Protein AF-B0CXW9-F1 (afdb_monomer_lite)

Organism: Laccaria bicolor (strain S238N-H82 / ATCC MYA-4686) (NCBI:txid486041)

InterPro domains:
  IPR034543 Long chronological lifespan protein 2 [PTHR38425] (32-143)
  IPR060592 Long chronological lifespan protein 2, C-terminal domain [PF28115] (87-144)

Sequence (147 aa):
MYQFTIYHVVEHVDQLLQLLCLISSMHMFRVSLSLVLLLFFGTVSAQFNFFENMFGHGQQQQQQQQQQRSGASQWAAFSDSVSCSHYLCPTTLDCVRRPVDCPCPDIQDVKCIIPDMEGDVEDATVVCTRGQNDCVEVEKLMRNRKL

Radius of gyration: 35.73 Å; chains: 1; bounding box: 49×73×96 Å

Structure (mmCIF, N/CA/C/O backbone):
data_AF-B0CXW9-F1
#
_entry.id   AF-B0CXW9-F1
#
loop_
_atom_site.group_PDB
_atom_site.id
_atom_site.type_symbol
_atom_site.label_atom_id
_atom_site.label_alt_id
_atom_site.label_comp_id
_atom_site.label_asym_id
_atom_site.label_entity_id
_atom_site.label_seq_id
_atom_site.pdbx_PDB_ins_code
_atom_site.Cartn_x
_atom_site.Cartn_y
_atom_site.Cartn_z
_atom_site.occupancy
_atom_site.B_iso_or_equiv
_atom_site.auth_seq_id
_atom_site.auth_comp_id
_atom_site.auth_asym_id
_atom_site.auth_atom_id
_atom_site.pdbx_PDB_model_num
ATOM 1 N N . MET A 1 1 ? 13.839 50.411 64.610 1.00 63.47 1 MET A N 1
ATOM 2 C CA . MET A 1 1 ? 14.559 49.495 63.696 1.00 63.47 1 MET A CA 1
ATOM 3 C C . MET A 1 1 ? 14.013 48.067 63.783 1.00 63.47 1 MET A C 1
ATOM 5 O O . MET A 1 1 ? 13.560 47.572 62.766 1.00 63.47 1 MET A O 1
ATOM 9 N N . TYR A 1 2 ? 13.913 47.460 64.975 1.00 65.62 2 TYR A N 1
ATOM 10 C CA . TYR A 1 2 ? 13.368 46.099 65.172 1.00 65.62 2 TYR A CA 1
ATOM 11 C C . TYR A 1 2 ? 11.946 45.861 64.635 1.00 65.62 2 TYR A C 1
ATOM 13 O O . TYR A 1 2 ? 11.697 44.827 64.026 1.00 65.62 2 TYR A O 1
ATOM 21 N N . GLN A 1 3 ? 11.033 46.829 64.782 1.00 66.44 3 GLN A N 1
ATOM 22 C CA . GLN A 1 3 ? 9.659 46.696 64.278 1.00 66.44 3 GLN A CA 1
ATOM 23 C C . GLN A 1 3 ? 9.615 46.487 62.751 1.00 66.44 3 GLN A C 1
ATOM 25 O O . GLN A 1 3 ? 8.859 45.657 62.267 1.00 66.44 3 GLN A O 1
ATOM 30 N N . PHE A 1 4 ? 10.465 47.197 61.998 1.00 71.12 4 PHE A N 1
ATOM 31 C CA . PHE A 1 4 ? 10.519 47.128 60.532 1.00 71.12 4 PHE A CA 1
ATOM 32 C C . PHE A 1 4 ? 11.068 45.781 60.046 1.00 71.12 4 PHE A C 1
ATOM 34 O O . PHE A 1 4 ? 10.524 45.187 59.122 1.00 71.12 4 PHE A O 1
ATOM 41 N N . THR A 1 5 ? 12.094 45.253 60.722 1.00 70.00 5 THR A N 1
ATOM 42 C CA . THR A 1 5 ? 12.641 43.919 60.439 1.00 70.00 5 THR A CA 1
ATOM 43 C C . THR A 1 5 ? 11.621 42.815 60.727 1.00 70.00 5 THR A C 1
ATOM 45 O O . THR A 1 5 ? 11.526 41.873 59.949 1.00 70.00 5 THR A O 1
ATOM 48 N N . ILE A 1 6 ? 10.818 42.936 61.792 1.00 74.81 6 ILE A N 1
ATOM 49 C CA . ILE A 1 6 ? 9.777 41.948 62.122 1.00 74.81 6 ILE A CA 1
ATOM 50 C C . ILE A 1 6 ? 8.658 41.938 61.072 1.00 74.81 6 ILE A C 1
ATOM 52 O O . ILE A 1 6 ? 8.300 40.858 60.612 1.00 74.81 6 ILE A O 1
ATOM 56 N N . TYR A 1 7 ? 8.153 43.097 60.631 1.00 76.50 7 TYR A N 1
ATOM 57 C CA . TYR A 1 7 ? 7.137 43.139 59.566 1.00 76.50 7 TYR A CA 1
ATOM 58 C C . TYR A 1 7 ? 7.642 42.517 58.261 1.00 76.50 7 TYR A C 1
ATOM 60 O O . TYR A 1 7 ? 6.936 41.723 57.648 1.00 76.50 7 TYR A O 1
ATOM 68 N N . HIS A 1 8 ? 8.891 42.797 57.886 1.00 74.56 8 HIS A N 1
ATOM 69 C CA . HIS A 1 8 ? 9.484 42.263 56.662 1.00 74.56 8 HIS A CA 1
ATOM 70 C C . HIS A 1 8 ? 9.723 40.742 56.724 1.00 74.56 8 HIS A C 1
ATOM 72 O O . HIS A 1 8 ? 9.658 40.066 55.700 1.00 74.56 8 HIS A O 1
ATOM 78 N N . VAL A 1 9 ? 9.986 40.188 57.916 1.00 74.44 9 VAL A N 1
ATOM 79 C CA . VAL A 1 9 ? 10.098 38.734 58.139 1.00 74.44 9 VAL A CA 1
ATOM 80 C C . VAL A 1 9 ? 8.721 38.068 58.129 1.00 74.44 9 VAL A C 1
ATOM 82 O O . VAL A 1 9 ? 8.571 37.017 57.515 1.00 74.44 9 VAL A O 1
ATOM 85 N N . VAL A 1 10 ? 7.709 38.679 58.754 1.00 79.56 10 VAL A N 1
ATOM 86 C CA . VAL A 1 10 ? 6.327 38.163 58.759 1.00 79.56 10 VAL A CA 1
ATOM 87 C C . VAL A 1 10 ? 5.745 38.136 57.343 1.00 79.56 10 VAL A C 1
ATOM 89 O O . VAL A 1 10 ? 5.162 37.130 56.954 1.00 79.56 10 VAL A O 1
ATOM 92 N N . GLU A 1 11 ? 5.978 39.179 56.546 1.00 79.88 11 GLU A N 1
ATOM 93 C CA . GLU A 1 11 ? 5.535 39.245 55.148 1.00 79.88 11 GLU A CA 1
ATOM 94 C C . GLU A 1 11 ? 6.218 38.181 54.272 1.00 79.88 11 GLU A C 1
ATOM 96 O O . GLU A 1 11 ? 5.576 37.524 53.455 1.00 79.88 11 GLU A O 1
ATOM 101 N N . HIS A 1 12 ? 7.509 37.920 54.500 1.00 82.81 12 HIS A N 1
ATOM 102 C CA . HIS A 1 12 ? 8.229 36.875 53.772 1.00 82.81 12 HIS A CA 1
ATOM 103 C C . HIS A 1 12 ? 7.773 35.458 54.162 1.00 82.81 12 HIS A C 1
ATOM 105 O O . HIS A 1 12 ? 7.695 34.577 53.306 1.00 82.81 12 HIS A O 1
ATOM 111 N N . VAL A 1 13 ? 7.446 35.230 55.439 1.00 79.38 13 VAL A N 1
ATOM 112 C CA . VAL A 1 13 ? 6.903 33.950 55.924 1.00 79.38 13 VAL A CA 1
ATOM 113 C C . VAL A 1 13 ? 5.493 33.705 55.379 1.00 79.38 13 VAL A C 1
ATOM 115 O O . VAL A 1 13 ? 5.209 32.583 54.962 1.00 79.38 13 VAL A O 1
ATOM 118 N N . ASP A 1 14 ? 4.640 34.733 55.313 1.00 82.00 14 ASP A N 1
ATOM 119 C CA . ASP A 1 14 ? 3.297 34.628 54.725 1.00 82.00 14 ASP A CA 1
ATOM 120 C C . ASP A 1 14 ? 3.370 34.279 53.230 1.00 82.00 14 ASP A C 1
ATOM 122 O O . ASP A 1 14 ? 2.724 33.336 52.769 1.00 82.00 14 ASP A O 1
ATOM 126 N N . GLN A 1 15 ? 4.268 34.933 52.488 1.00 82.75 15 GLN A N 1
ATOM 127 C CA . GLN A 1 15 ? 4.461 34.676 51.061 1.00 82.75 15 GLN A CA 1
ATOM 128 C C . GLN A 1 15 ? 5.051 33.284 50.775 1.00 82.75 15 GLN A C 1
ATOM 130 O O . GLN A 1 15 ? 4.646 32.619 49.817 1.00 82.75 15 GLN A O 1
ATOM 135 N N . LEU A 1 16 ? 5.966 32.798 51.623 1.00 82.38 16 LEU A N 1
ATOM 136 C CA . LEU A 1 16 ? 6.465 31.420 51.551 1.00 82.38 16 LEU A CA 1
ATOM 137 C C . LEU A 1 16 ? 5.360 30.401 51.867 1.00 82.38 16 LEU A C 1
ATOM 139 O O . LEU A 1 16 ? 5.263 29.376 51.189 1.00 82.38 16 LEU A O 1
ATOM 143 N N . LEU A 1 17 ? 4.499 30.686 52.848 1.00 80.56 17 LEU A N 1
ATOM 144 C CA . LEU A 1 17 ? 3.378 29.817 53.206 1.00 80.56 17 LEU A CA 1
ATOM 145 C C . LEU A 1 17 ? 2.325 29.760 52.087 1.00 80.56 17 LEU A C 1
ATOM 147 O O . LEU A 1 17 ? 1.846 28.674 51.748 1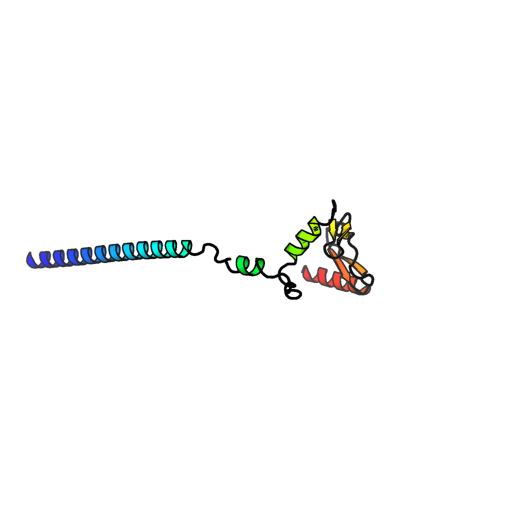.00 80.56 17 LEU A O 1
ATOM 151 N N . GLN A 1 18 ? 2.025 30.895 51.451 1.00 80.50 18 GLN A N 1
ATOM 152 C CA . GLN A 1 18 ? 1.157 30.970 50.272 1.00 80.50 18 GLN A CA 1
ATOM 153 C C . GLN A 1 18 ? 1.733 30.177 49.092 1.00 80.50 18 GLN A C 1
ATOM 155 O O . GLN A 1 18 ? 1.010 29.398 48.467 1.00 80.50 18 GLN A O 1
ATOM 160 N N . LEU A 1 19 ? 3.035 30.306 48.815 1.00 83.12 19 LEU A N 1
ATOM 161 C CA . LEU A 1 19 ? 3.693 29.584 47.723 1.00 83.12 19 LEU A CA 1
ATOM 162 C C . LEU A 1 19 ? 3.667 28.063 47.946 1.00 83.12 19 LEU A C 1
ATOM 164 O O . LEU A 1 19 ? 3.326 27.311 47.031 1.00 83.12 19 LEU A O 1
ATOM 168 N N . LEU A 1 20 ? 3.956 27.601 49.167 1.00 78.44 20 LEU A N 1
ATOM 169 C CA . LEU A 1 20 ? 3.870 26.181 49.530 1.00 78.44 20 LEU A CA 1
ATOM 170 C C . LEU A 1 20 ? 2.432 25.646 49.420 1.00 78.44 20 LEU A C 1
ATOM 172 O O . LEU A 1 20 ? 2.224 24.529 48.937 1.00 78.44 20 LEU A O 1
ATOM 176 N N . CYS A 1 21 ? 1.433 26.448 49.800 1.00 77.12 21 CYS A N 1
ATOM 177 C CA . CYS A 1 21 ? 0.017 26.098 49.681 1.00 77.12 21 CYS A CA 1
ATOM 178 C C . CYS A 1 21 ? -0.429 25.974 48.210 1.00 77.12 21 CYS A C 1
ATOM 180 O O . CYS A 1 21 ? -1.136 25.026 47.850 1.00 77.12 21 CYS A O 1
ATOM 182 N N . LEU A 1 22 ? 0.046 26.868 47.334 1.00 78.69 22 LEU A N 1
ATOM 183 C CA . LEU A 1 22 ? -0.202 26.802 45.889 1.00 78.69 22 LEU A CA 1
ATOM 184 C C . LEU A 1 22 ? 0.462 25.574 45.251 1.00 78.69 22 LEU A C 1
ATOM 186 O O . LEU A 1 22 ? -0.182 24.881 44.465 1.00 78.69 22 LEU A O 1
ATOM 190 N N . ILE A 1 23 ? 1.706 25.251 45.620 1.00 80.81 23 ILE A N 1
ATOM 191 C CA . ILE A 1 23 ? 2.411 24.057 45.119 1.00 80.81 23 ILE A CA 1
ATOM 192 C C . ILE A 1 23 ? 1.686 22.778 45.556 1.00 80.81 23 ILE A C 1
ATOM 194 O O . ILE A 1 23 ? 1.458 21.894 44.728 1.00 80.81 23 ILE A O 1
ATOM 198 N N . SER A 1 24 ? 1.273 22.694 46.824 1.00 79.56 24 SER A N 1
ATOM 199 C CA . SER A 1 24 ? 0.506 21.557 47.347 1.00 79.56 24 SER A CA 1
ATOM 200 C C . SER A 1 24 ? -0.837 21.408 46.625 1.00 79.56 24 SER A C 1
ATOM 202 O O . SER A 1 24 ? -1.169 20.321 46.153 1.00 79.56 24 SER A O 1
ATOM 204 N N . SER A 1 25 ? -1.559 22.514 46.419 1.00 80.06 25 SER A N 1
ATOM 205 C CA . SER A 1 25 ? -2.836 22.535 45.690 1.00 80.06 25 SER A CA 1
ATOM 206 C C . SER A 1 25 ? -2.681 22.107 44.227 1.00 80.06 25 SER A C 1
ATOM 208 O O . SER A 1 25 ? -3.472 21.309 43.726 1.00 80.06 25 SER A O 1
ATOM 210 N N . MET A 1 26 ? -1.630 22.574 43.545 1.00 78.19 26 MET A N 1
ATOM 211 C CA . MET A 1 26 ? -1.295 22.169 42.175 1.00 78.19 26 MET A CA 1
ATOM 212 C C . MET A 1 26 ? -0.905 20.693 42.097 1.00 78.19 26 MET A C 1
ATOM 214 O O . MET A 1 26 ? -1.317 19.998 41.170 1.00 78.19 26 MET A O 1
ATOM 218 N N . HIS A 1 27 ? -0.152 20.183 43.072 1.00 84.12 27 HIS A N 1
ATOM 219 C CA . HIS A 1 27 ? 0.218 18.772 43.128 1.00 84.12 27 HIS A CA 1
ATOM 220 C C . HIS A 1 27 ? -1.009 17.885 43.377 1.00 84.12 27 HIS A C 1
ATOM 222 O O . HIS A 1 27 ? -1.204 16.892 42.678 1.00 84.12 27 HIS A O 1
ATOM 228 N N . MET A 1 28 ? -1.886 18.282 44.302 1.00 80.12 28 MET A N 1
ATOM 229 C CA . MET A 1 28 ? -3.135 17.578 44.597 1.00 80.12 28 MET A CA 1
ATOM 230 C C . MET A 1 28 ? -4.084 17.585 43.389 1.00 80.12 28 MET A C 1
ATOM 232 O O . MET A 1 28 ? -4.678 16.556 43.071 1.00 80.12 28 MET A O 1
ATOM 236 N N . PHE A 1 29 ? -4.153 18.700 42.649 1.00 81.00 29 PHE A N 1
ATOM 237 C CA . PHE A 1 29 ? -4.918 18.801 41.404 1.00 81.00 29 PHE A CA 1
ATOM 238 C C . PHE A 1 29 ? -4.339 17.916 40.292 1.00 81.00 29 PHE A C 1
ATOM 240 O O . PHE A 1 29 ? -5.091 17.212 39.627 1.00 81.00 29 PHE A O 1
ATOM 247 N N . ARG A 1 30 ? -3.009 17.879 40.119 1.00 83.19 30 ARG A N 1
ATOM 248 C CA . ARG A 1 30 ? -2.343 17.013 39.125 1.00 83.19 30 ARG A CA 1
ATOM 249 C C . ARG A 1 30 ? -2.508 15.527 39.437 1.00 83.19 30 ARG A C 1
ATOM 251 O O . ARG A 1 30 ? -2.752 14.747 38.517 1.00 83.19 30 ARG A O 1
ATOM 258 N N . VAL A 1 31 ? -2.404 15.135 40.708 1.00 84.94 31 VAL A N 1
ATOM 259 C CA . VAL A 1 31 ? -2.632 13.749 41.151 1.00 84.94 31 VAL A CA 1
ATOM 260 C C . VAL A 1 31 ? -4.098 13.363 40.962 1.00 84.94 31 VAL A C 1
ATOM 262 O O . VAL A 1 31 ? -4.370 12.309 40.395 1.00 84.94 31 VAL A O 1
ATOM 265 N N . SER A 1 32 ? -5.035 14.236 41.344 1.00 82.94 32 SER A N 1
ATOM 266 C CA . SER A 1 32 ? -6.473 14.022 41.134 1.00 82.94 32 SER A CA 1
ATOM 267 C C . SER A 1 32 ? -6.822 13.902 39.646 1.00 82.94 32 SER A C 1
ATOM 269 O O . SER A 1 32 ? -7.456 12.931 39.245 1.00 82.94 32 SER A O 1
ATOM 271 N N . LEU A 1 33 ? -6.316 14.808 38.800 1.00 82.12 33 LEU A N 1
ATOM 272 C CA . LEU A 1 33 ? -6.494 14.763 37.345 1.00 82.12 33 LEU A CA 1
ATOM 273 C C . LEU A 1 33 ? -5.953 13.453 36.753 1.00 82.12 33 LEU A C 1
ATOM 275 O O . LEU A 1 33 ? -6.617 12.832 35.929 1.00 82.12 33 LEU A O 1
ATOM 279 N N . SER A 1 34 ? -4.770 13.013 37.192 1.00 80.62 34 SER A N 1
ATOM 280 C CA . SER A 1 34 ? -4.147 11.770 36.717 1.00 80.62 34 SER A CA 1
ATOM 281 C C . SER A 1 34 ? -4.930 10.530 37.162 1.00 80.62 34 SER A C 1
ATOM 283 O O . SER A 1 34 ? -5.121 9.614 36.365 1.00 80.62 34 SER A O 1
ATOM 285 N N . LEU A 1 35 ? -5.428 10.511 38.404 1.00 82.12 35 LEU A N 1
ATOM 286 C CA . LEU A 1 35 ? -6.271 9.436 38.937 1.00 82.12 35 LEU A CA 1
ATOM 287 C C . LEU A 1 35 ? -7.606 9.351 38.182 1.00 82.12 35 LEU A C 1
ATOM 289 O O . LEU A 1 35 ? -8.019 8.268 37.778 1.00 82.12 35 LEU A O 1
ATOM 293 N N . VAL A 1 36 ? -8.254 10.495 37.952 1.00 83.62 36 VAL A N 1
ATOM 294 C CA . VAL A 1 36 ? -9.500 10.597 37.182 1.00 83.62 36 VAL A CA 1
ATOM 295 C C . VAL A 1 36 ? -9.282 10.115 35.748 1.00 83.62 36 VAL A C 1
ATOM 297 O O . VAL A 1 36 ? -10.064 9.308 35.252 1.00 83.62 36 VAL A O 1
ATOM 300 N N . LEU A 1 37 ? -8.190 10.533 35.101 1.00 79.06 37 LEU A N 1
ATOM 301 C CA . LEU A 1 37 ? -7.833 10.084 33.756 1.00 79.06 37 LEU A CA 1
ATOM 302 C C . LEU A 1 37 ? -7.651 8.554 33.707 1.00 79.06 37 LEU A C 1
ATOM 304 O O . LEU A 1 37 ? -8.243 7.899 32.853 1.00 79.06 37 LEU A O 1
ATOM 308 N N . LEU A 1 38 ? -6.903 7.971 34.651 1.00 77.31 38 LEU A N 1
ATOM 309 C CA . LEU A 1 38 ? -6.697 6.518 34.752 1.00 77.31 38 LEU A CA 1
ATOM 310 C C . LEU A 1 38 ? -8.008 5.746 34.980 1.00 77.31 38 LEU A C 1
ATOM 312 O O . LEU A 1 38 ? -8.200 4.685 34.384 1.00 77.31 38 LEU A O 1
ATOM 316 N N . LEU A 1 39 ? -8.929 6.289 35.784 1.00 73.88 39 LEU A N 1
ATOM 317 C CA . LEU A 1 39 ? -10.263 5.713 35.986 1.00 73.88 39 LEU A CA 1
ATOM 318 C C . LEU A 1 39 ? -11.097 5.728 34.695 1.00 73.88 39 LEU A C 1
ATOM 320 O O . LEU A 1 39 ? -11.755 4.735 34.391 1.00 73.88 39 LEU A O 1
ATOM 324 N N . PH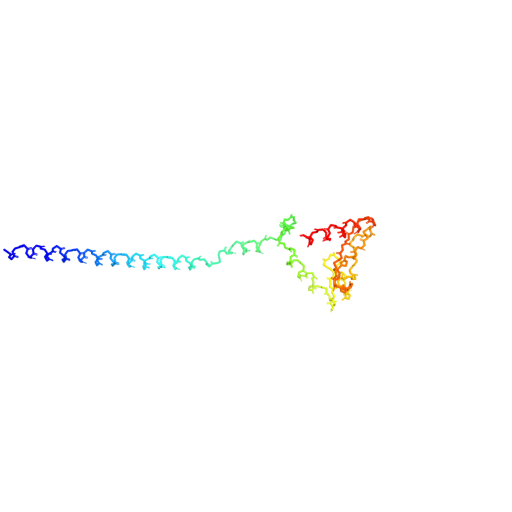E A 1 40 ? -11.030 6.800 33.897 1.00 68.88 40 PHE A N 1
ATOM 325 C CA . PHE A 1 40 ? -11.707 6.861 32.595 1.00 68.88 40 PHE A CA 1
ATOM 326 C C . PHE A 1 40 ? -11.107 5.890 31.569 1.00 68.88 40 PHE A C 1
ATOM 328 O O . PHE A 1 40 ? -11.860 5.208 30.871 1.00 68.88 40 PHE A O 1
ATOM 335 N N . PHE A 1 41 ? -9.779 5.751 31.509 1.00 65.69 41 PHE A N 1
ATOM 336 C CA . PHE A 1 41 ? -9.129 4.781 30.616 1.00 65.69 41 PHE A CA 1
ATOM 337 C C . PHE A 1 41 ? -9.520 3.325 30.933 1.00 65.69 41 PHE A C 1
ATOM 339 O O . PHE A 1 41 ? -9.652 2.524 30.010 1.00 65.69 41 PHE A O 1
ATOM 346 N N . GLY A 1 42 ? -9.795 2.987 32.201 1.00 63.56 42 GLY A N 1
ATOM 347 C CA . GLY A 1 42 ? -10.300 1.662 32.593 1.00 63.56 42 GLY A CA 1
ATOM 348 C C . GLY A 1 42 ? -11.718 1.343 32.092 1.00 63.56 42 GLY A C 1
ATOM 349 O O . GLY A 1 42 ? -12.074 0.173 31.949 1.00 63.56 42 GLY A O 1
ATOM 350 N N . THR A 1 43 ? -12.521 2.365 31.772 1.00 60.31 43 THR A N 1
ATOM 351 C CA . THR A 1 43 ? -13.887 2.185 31.238 1.00 60.31 43 THR A CA 1
ATOM 352 C C . THR A 1 43 ? -13.936 1.959 29.724 1.00 60.31 43 THR A C 1
ATOM 354 O O . THR A 1 43 ? -14.996 1.641 29.190 1.00 60.31 43 THR A O 1
ATOM 357 N N . VAL A 1 44 ? -12.795 2.024 29.024 1.00 58.16 44 VAL A N 1
ATOM 358 C CA . VAL A 1 44 ? -12.674 1.651 27.600 1.00 58.16 44 VAL A CA 1
ATOM 359 C C . VAL A 1 44 ? -12.392 0.145 27.472 1.00 58.16 44 VAL A C 1
ATOM 361 O O . VAL A 1 44 ? -11.519 -0.297 26.732 1.00 58.16 44 VAL A O 1
ATOM 364 N N . SER A 1 45 ? -13.122 -0.678 28.225 1.00 57.41 45 SER A N 1
ATOM 365 C CA . SER A 1 45 ? -13.201 -2.117 27.978 1.00 57.41 45 SER A CA 1
ATOM 366 C C . SER A 1 45 ? -14.472 -2.395 27.167 1.00 57.41 45 SER A C 1
ATOM 368 O O . SER A 1 45 ? -15.589 -2.286 27.655 1.00 57.41 45 SER A O 1
ATOM 370 N N . ALA A 1 46 ? -14.275 -2.658 25.873 1.00 54.19 46 ALA A N 1
ATOM 371 C CA . ALA A 1 46 ? -15.170 -3.370 24.956 1.00 54.19 46 ALA A CA 1
ATOM 372 C C . ALA A 1 46 ? -16.696 -3.264 25.206 1.00 54.19 46 ALA A C 1
ATOM 374 O O . ALA A 1 46 ? -17.349 -4.255 25.522 1.00 54.19 46 ALA A O 1
ATOM 375 N N . GLN A 1 47 ? -17.320 -2.116 24.914 1.00 51.16 47 GLN A N 1
ATOM 376 C CA . GLN A 1 47 ? -18.766 -2.074 24.625 1.00 51.16 47 GLN A CA 1
ATOM 377 C C . GLN A 1 47 ? -19.085 -2.653 23.228 1.00 51.16 47 GLN A C 1
ATOM 379 O O . GLN A 1 47 ? -19.745 -2.023 22.407 1.00 51.16 47 GLN A O 1
ATOM 384 N N . PHE A 1 48 ? -18.640 -3.881 22.947 1.00 57.62 48 PHE A N 1
ATOM 385 C CA . PHE A 1 48 ? -19.104 -4.664 21.794 1.00 57.62 48 PHE A CA 1
ATOM 386 C C . PHE A 1 48 ? -20.341 -5.514 22.128 1.00 57.62 48 PHE A C 1
ATOM 388 O O . PHE A 1 48 ? -20.682 -6.425 21.381 1.00 57.62 48 PHE A O 1
ATOM 395 N N . ASN A 1 49 ? -21.083 -5.174 23.187 1.00 53.00 49 ASN A N 1
ATOM 396 C CA . ASN A 1 49 ? -22.364 -5.812 23.521 1.00 53.00 49 ASN A CA 1
ATOM 397 C C . ASN A 1 49 ? -23.481 -5.534 22.477 1.00 53.00 49 ASN A C 1
ATOM 399 O O . ASN A 1 49 ? -24.624 -5.942 22.627 1.00 53.00 49 ASN A O 1
ATOM 403 N N . PHE A 1 50 ? -23.166 -4.820 21.390 1.00 56.69 50 PHE A N 1
ATOM 404 C CA . PHE A 1 50 ? -24.015 -4.713 20.202 1.00 56.69 50 PHE A CA 1
ATOM 405 C C . PHE A 1 50 ? -23.926 -5.961 19.307 1.00 56.69 50 PHE A C 1
ATOM 407 O O . PHE A 1 50 ? -24.929 -6.401 18.748 1.00 56.69 50 PHE A O 1
ATOM 414 N N . PHE A 1 51 ? -22.736 -6.559 19.187 1.00 54.66 51 PHE A N 1
ATOM 415 C CA . PHE A 1 51 ? -22.524 -7.715 18.316 1.00 54.66 51 PHE A CA 1
ATOM 416 C C . PHE A 1 51 ? -23.144 -8.987 18.896 1.00 54.66 51 PHE A C 1
ATOM 418 O O . PHE A 1 51 ? -23.706 -9.777 18.145 1.00 54.66 51 PHE A O 1
ATOM 425 N N . GLU A 1 52 ? -23.137 -9.157 20.218 1.00 56.38 52 GLU A N 1
ATOM 426 C CA . GLU A 1 52 ? -23.746 -10.325 20.871 1.00 56.38 52 GLU A CA 1
ATOM 427 C C . GLU A 1 52 ? -25.269 -10.382 20.641 1.00 56.38 52 GLU A C 1
ATOM 429 O O . GLU A 1 52 ? -25.823 -11.446 20.368 1.00 56.38 52 GLU A O 1
ATOM 434 N N . ASN A 1 53 ? -25.934 -9.220 20.611 1.00 56.25 53 ASN A N 1
ATOM 435 C CA . ASN A 1 53 ? -27.367 -9.130 20.322 1.00 56.25 53 ASN A CA 1
ATOM 436 C C . ASN A 1 53 ? -27.698 -9.204 18.811 1.00 56.25 53 ASN A C 1
ATOM 438 O O . ASN A 1 53 ? -28.790 -9.641 18.455 1.00 56.25 53 ASN A O 1
ATOM 442 N N . MET A 1 54 ? -26.777 -8.833 17.906 1.00 55.31 54 MET A N 1
ATOM 443 C CA . MET A 1 54 ? -26.971 -9.009 16.451 1.00 55.31 54 MET A CA 1
ATOM 444 C C . MET A 1 54 ? -26.675 -10.436 15.961 1.00 55.31 54 MET A C 1
ATOM 446 O O . MET A 1 54 ? -27.379 -10.927 15.079 1.00 55.31 54 MET A O 1
ATOM 450 N N . PHE A 1 55 ? -25.677 -11.128 16.522 1.00 58.22 55 PHE A N 1
ATOM 451 C CA . PHE A 1 55 ? -25.330 -12.497 16.111 1.00 58.22 55 PHE A CA 1
ATOM 452 C C . PHE A 1 55 ? -26.247 -13.572 16.716 1.00 58.22 55 PHE A C 1
ATOM 454 O O . PHE A 1 55 ? -26.272 -14.697 16.220 1.00 58.22 55 PHE A O 1
ATOM 461 N N . GLY A 1 56 ? -27.032 -13.233 17.745 1.00 52.16 56 GLY A N 1
ATOM 462 C CA . GLY A 1 56 ? -27.969 -14.154 18.392 1.00 52.16 56 GLY A CA 1
ATOM 463 C C . GLY A 1 56 ? -29.343 -14.296 17.721 1.00 52.16 56 GLY A C 1
ATOM 464 O O . GLY A 1 56 ? -30.074 -15.210 18.089 1.00 52.16 56 GLY A O 1
ATOM 465 N N . HIS A 1 57 ? -29.722 -13.425 16.769 1.00 51.53 57 HIS A N 1
ATOM 466 C CA . HIS A 1 57 ? -31.104 -13.391 16.239 1.00 51.53 57 HIS A CA 1
ATOM 467 C C . HIS A 1 57 ? -31.274 -13.050 14.742 1.00 51.53 57 HIS A C 1
ATOM 469 O O . HIS A 1 57 ? -32.390 -12.794 14.298 1.00 51.53 57 HIS A O 1
ATOM 475 N N . GLY A 1 58 ? -30.210 -13.071 13.936 1.00 44.97 58 GLY A N 1
ATOM 476 C CA . GLY A 1 58 ? -30.243 -12.581 12.550 1.00 44.97 58 GLY A CA 1
ATOM 477 C C . GLY A 1 58 ? -29.983 -13.628 11.467 1.00 44.97 58 GLY A C 1
ATOM 478 O O . GLY A 1 58 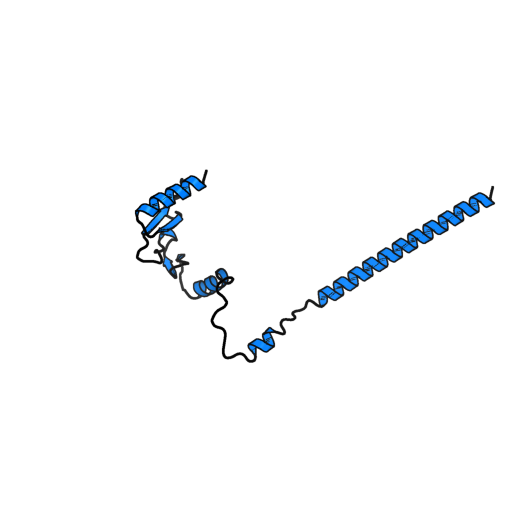? -29.123 -13.419 10.617 1.00 44.97 58 GLY A O 1
ATOM 479 N N . GLN A 1 59 ? -30.705 -14.752 11.455 1.00 48.00 59 GLN A N 1
ATOM 480 C CA . GLN A 1 59 ? -30.903 -15.456 10.183 1.00 48.00 59 GLN A CA 1
ATOM 481 C C . GLN A 1 59 ? -31.788 -14.551 9.316 1.00 48.00 59 GLN A C 1
ATOM 483 O O . GLN A 1 59 ? -32.940 -14.328 9.663 1.00 48.00 59 GLN A O 1
ATOM 488 N N . GLN A 1 60 ? -31.242 -14.092 8.186 1.00 47.88 60 GLN A N 1
ATOM 489 C CA . GLN A 1 60 ? -31.859 -13.285 7.120 1.00 47.88 60 GLN A CA 1
ATOM 490 C C . GLN A 1 60 ? -31.554 -11.775 7.167 1.00 47.88 60 GLN A C 1
ATOM 492 O O . GLN A 1 60 ? -31.896 -11.072 8.105 1.00 47.88 60 GLN A O 1
ATOM 497 N N . GLN A 1 61 ? -31.001 -11.305 6.040 1.00 49.62 61 GLN A N 1
ATOM 498 C CA . GLN A 1 61 ? -30.785 -9.920 5.591 1.00 49.62 61 GLN A CA 1
ATOM 499 C C . GLN A 1 61 ? -29.429 -9.273 5.911 1.00 49.62 61 GLN A C 1
ATOM 501 O O . GLN A 1 61 ? -29.285 -8.562 6.894 1.00 49.62 61 GLN A O 1
ATOM 506 N N . GLN A 1 62 ? -28.480 -9.407 4.972 1.00 41.09 62 GLN A N 1
ATOM 507 C CA . GLN A 1 62 ? -27.710 -8.270 4.434 1.00 41.09 62 GLN A CA 1
ATOM 508 C C . GLN A 1 62 ? -26.889 -8.692 3.197 1.00 41.09 62 GLN A C 1
ATOM 510 O O . GLN A 1 62 ? -25.707 -9.011 3.266 1.00 41.09 62 GLN A O 1
ATOM 515 N N . GLN A 1 63 ? -27.530 -8.665 2.027 1.00 47.00 63 GLN A N 1
ATOM 516 C CA . GLN A 1 63 ? -26.843 -8.354 0.772 1.00 47.00 63 GLN A CA 1
ATOM 517 C C . GLN A 1 63 ? -26.853 -6.822 0.633 1.00 47.00 63 GLN A C 1
ATOM 519 O O . GLN A 1 63 ? -27.923 -6.243 0.779 1.00 47.00 63 GLN A O 1
ATOM 524 N N . GLN A 1 64 ? -25.694 -6.201 0.349 1.00 47.19 64 GLN A N 1
ATOM 525 C CA . GLN A 1 64 ? -25.505 -4.968 -0.463 1.00 47.19 64 GLN A CA 1
ATOM 526 C C . GLN A 1 64 ? -24.581 -3.836 0.043 1.00 47.19 64 GLN A C 1
ATOM 528 O O . GLN A 1 64 ? -24.444 -2.863 -0.691 1.00 47.19 64 GLN A O 1
ATOM 533 N N . GLN A 1 65 ? -23.860 -3.900 1.173 1.00 44.88 65 GLN A N 1
ATOM 534 C CA . GLN A 1 65 ? -23.097 -2.699 1.609 1.00 44.88 65 GLN A CA 1
ATOM 535 C C . GLN A 1 65 ? -21.618 -2.849 1.995 1.00 44.88 65 GLN A C 1
ATOM 537 O O . GLN A 1 65 ? -21.087 -2.011 2.718 1.00 44.88 65 GLN A O 1
ATOM 542 N N . GLN A 1 66 ? -20.897 -3.837 1.455 1.00 45.16 66 GLN A N 1
ATOM 543 C CA . GLN A 1 66 ? -19.490 -4.078 1.827 1.00 45.16 66 GLN A CA 1
ATOM 544 C C . GLN A 1 66 ? -18.471 -3.974 0.680 1.00 45.16 66 GLN A C 1
ATOM 546 O O . GLN A 1 66 ? -17.464 -4.675 0.670 1.00 45.16 66 GLN A O 1
ATOM 551 N N . GLN A 1 67 ? -18.689 -3.068 -0.278 1.00 49.50 67 GLN A N 1
ATOM 552 C CA . GLN A 1 67 ? -17.839 -2.992 -1.474 1.00 49.50 67 GLN A CA 1
ATOM 553 C C . GLN A 1 67 ? -16.614 -2.058 -1.373 1.00 49.50 67 GLN A C 1
ATOM 555 O O . GLN A 1 67 ? -15.831 -2.030 -2.309 1.00 49.50 67 GLN A O 1
ATOM 560 N N . GLN A 1 68 ? -16.382 -1.327 -0.268 1.00 47.81 68 GLN A N 1
ATOM 561 C CA . GLN A 1 68 ? -15.348 -0.263 -0.262 1.00 47.81 68 GLN A CA 1
ATOM 562 C C . GLN A 1 68 ? -14.243 -0.353 0.820 1.00 47.81 68 GLN A C 1
ATOM 564 O O . GLN A 1 68 ? -13.352 0.491 0.831 1.00 47.81 68 GLN A O 1
ATOM 569 N N . ARG A 1 69 ? -14.236 -1.334 1.740 1.00 47.94 69 ARG A N 1
ATOM 570 C CA . ARG A 1 69 ? -13.191 -1.426 2.802 1.00 47.94 69 ARG A CA 1
ATOM 571 C C . ARG A 1 69 ? -12.488 -2.777 2.951 1.00 47.94 69 ARG A C 1
ATOM 573 O O . ARG A 1 69 ? -11.700 -2.950 3.873 1.00 47.94 69 ARG A O 1
ATOM 580 N N . SER A 1 70 ? -12.718 -3.715 2.040 1.00 52.94 70 SER A N 1
ATOM 581 C CA . SER A 1 70 ? -12.339 -5.116 2.259 1.00 52.94 70 SER A CA 1
ATOM 582 C C . SER A 1 70 ? -11.540 -5.732 1.110 1.00 52.94 70 SER A C 1
ATOM 584 O O . SER A 1 70 ? -11.508 -6.947 0.997 1.00 52.94 70 SER A O 1
ATOM 586 N N . GLY A 1 71 ? -10.871 -4.932 0.271 1.00 58.12 71 GLY A N 1
ATOM 587 C CA . GLY A 1 71 ? -10.062 -5.469 -0.834 1.00 58.12 71 GLY A CA 1
ATOM 588 C C . GLY A 1 71 ? -8.951 -6.406 -0.347 1.00 58.12 71 GLY A C 1
ATOM 589 O O . GLY A 1 71 ? -8.858 -7.538 -0.804 1.00 58.12 71 GLY A O 1
ATOM 590 N N . ALA A 1 72 ? -8.169 -5.980 0.651 1.00 63.72 72 ALA A N 1
ATOM 591 C CA . ALA A 1 72 ? -7.060 -6.780 1.178 1.00 63.72 72 ALA A CA 1
ATOM 592 C C . ALA A 1 72 ? -7.524 -8.020 1.967 1.00 63.72 72 ALA A C 1
ATOM 594 O O . ALA A 1 72 ? -6.946 -9.091 1.822 1.00 63.72 72 ALA A O 1
ATOM 595 N N . SER A 1 73 ? -8.582 -7.895 2.780 1.00 65.75 73 SER A N 1
ATOM 596 C CA . SER A 1 73 ? -9.091 -9.008 3.595 1.00 65.75 73 SER A CA 1
ATOM 597 C C . SER A 1 73 ? -9.868 -10.040 2.777 1.00 65.75 73 SER A C 1
ATOM 599 O O . SER A 1 73 ? -9.798 -11.226 3.078 1.00 65.75 73 SER A O 1
ATOM 601 N N . GLN A 1 74 ? -10.596 -9.610 1.739 1.00 71.88 74 GLN A N 1
ATOM 602 C CA . GLN A 1 74 ? -11.216 -10.535 0.788 1.00 71.88 74 GLN A CA 1
ATOM 603 C C . GLN A 1 74 ? -10.140 -11.241 -0.036 1.00 71.88 74 GLN A C 1
ATOM 605 O O . GLN A 1 74 ? -10.199 -12.457 -0.178 1.00 71.88 74 GLN A O 1
ATOM 610 N N . TRP A 1 75 ? -9.125 -10.511 -0.512 1.00 73.88 75 TRP A N 1
ATOM 611 C CA . TRP A 1 75 ? -8.033 -11.107 -1.280 1.00 73.88 75 TRP A CA 1
ATOM 612 C C . TRP A 1 75 ? -7.267 -12.170 -0.483 1.00 73.88 75 TRP A C 1
ATOM 614 O O . TRP A 1 75 ? -7.037 -13.243 -1.023 1.00 73.88 75 TRP A O 1
ATOM 624 N N . ALA A 1 76 ? -6.974 -11.931 0.801 1.00 76.75 76 ALA A N 1
ATOM 625 C CA . ALA A 1 76 ? -6.325 -12.920 1.669 1.00 76.75 76 ALA A CA 1
ATOM 626 C C . ALA A 1 76 ? -7.144 -14.220 1.809 1.00 76.75 76 ALA A C 1
ATOM 628 O O . ALA A 1 76 ? -6.612 -15.318 1.680 1.00 76.75 76 ALA A O 1
ATOM 629 N N . ALA A 1 77 ? -8.463 -14.108 2.000 1.00 76.38 77 ALA A N 1
ATOM 630 C CA . ALA A 1 77 ? -9.337 -15.279 2.077 1.00 76.38 77 ALA A CA 1
ATOM 631 C C . ALA A 1 77 ? -9.395 -16.056 0.747 1.00 76.38 77 ALA A C 1
ATOM 633 O O . ALA A 1 77 ? -9.441 -17.286 0.747 1.00 76.38 77 ALA A O 1
ATOM 634 N N . PHE A 1 78 ? -9.374 -15.351 -0.391 1.00 75.38 78 PHE A N 1
ATOM 635 C CA . PHE A 1 78 ? -9.339 -15.983 -1.710 1.00 75.38 78 PHE A CA 1
ATOM 636 C 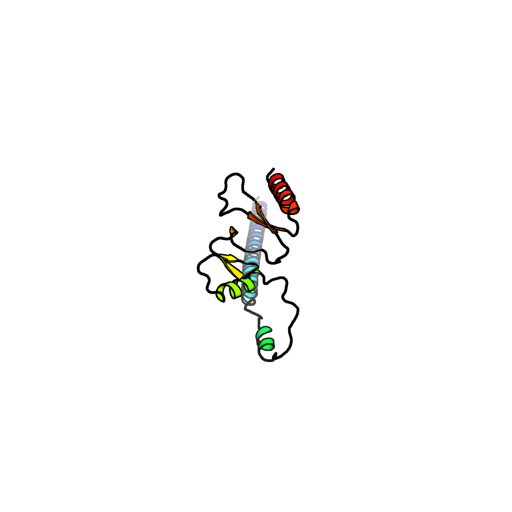C . PHE A 1 78 ? -7.977 -16.611 -2.020 1.00 75.38 78 PHE A C 1
ATOM 638 O O . PHE A 1 78 ? -7.946 -17.729 -2.533 1.00 75.38 78 PHE A O 1
ATOM 645 N N . SER A 1 79 ? -6.864 -15.958 -1.675 1.00 75.00 79 SER A N 1
ATOM 646 C CA . SER A 1 79 ? -5.524 -16.517 -1.876 1.00 75.00 79 SER A CA 1
ATOM 647 C C . SER A 1 79 ? -5.315 -17.793 -1.066 1.00 75.00 79 SER A C 1
ATOM 649 O O . SER A 1 79 ? -4.759 -18.749 -1.593 1.00 75.00 79 SER A O 1
ATOM 651 N N . ASP A 1 80 ? -5.834 -17.847 0.164 1.00 72.75 80 ASP A N 1
ATOM 652 C CA . ASP A 1 80 ? -5.758 -19.045 1.012 1.00 72.75 80 ASP A CA 1
ATOM 653 C C . ASP A 1 80 ? -6.610 -20.206 0.471 1.00 72.75 80 ASP A C 1
ATOM 655 O O . ASP A 1 80 ? -6.310 -21.376 0.711 1.00 72.75 80 ASP A O 1
ATOM 659 N N . SER A 1 81 ? -7.674 -19.901 -0.279 1.00 76.25 81 SER A N 1
ATOM 660 C CA . SER A 1 81 ? -8.547 -20.914 -0.884 1.00 76.25 81 SER A CA 1
ATOM 661 C C . SER A 1 81 ? -7.967 -21.560 -2.150 1.00 76.25 81 SER A C 1
ATOM 663 O O . SER A 1 81 ? -8.423 -22.634 -2.550 1.00 76.25 81 SER A O 1
ATOM 665 N N . VAL A 1 82 ? -6.956 -20.943 -2.775 1.00 78.62 82 VAL A N 1
ATOM 666 C CA . VAL A 1 82 ? -6.341 -21.420 -4.021 1.00 78.62 82 VAL A CA 1
ATOM 667 C C . VAL A 1 82 ? -4.954 -21.990 -3.732 1.00 78.62 82 VAL A C 1
ATOM 669 O O . VAL A 1 82 ? -4.040 -21.292 -3.310 1.00 78.62 82 VAL A O 1
ATOM 672 N N . SER A 1 83 ? -4.759 -23.278 -4.015 1.00 81.38 83 SER A N 1
ATOM 673 C CA . SER A 1 83 ? -3.466 -23.951 -3.850 1.00 81.38 83 SER A CA 1
ATOM 674 C C . SER A 1 83 ? -2.524 -23.631 -5.018 1.00 81.38 83 SER A C 1
ATOM 676 O O . SER A 1 83 ? -2.385 -24.408 -5.960 1.00 81.38 83 SER A O 1
ATOM 678 N N . CYS A 1 84 ? -1.865 -22.471 -4.957 1.00 85.56 84 CYS A N 1
ATOM 679 C CA . CYS A 1 84 ? -0.838 -22.054 -5.912 1.00 85.56 84 CYS A CA 1
ATOM 680 C C . CYS A 1 84 ? 0.525 -21.919 -5.216 1.00 85.56 84 CYS A C 1
ATOM 682 O O . CYS A 1 84 ? 0.673 -21.149 -4.274 1.00 85.56 84 CYS A O 1
ATOM 684 N N . SER A 1 85 ? 1.537 -22.656 -5.684 1.00 85.94 85 SER A N 1
ATOM 685 C CA . SER A 1 85 ? 2.926 -22.554 -5.192 1.00 85.94 85 SER A CA 1
ATOM 686 C C . SER A 1 85 ? 3.752 -21.484 -5.913 1.00 85.94 85 SER A C 1
ATOM 688 O O . SER A 1 85 ? 4.926 -21.292 -5.602 1.00 85.94 85 SER A O 1
ATOM 690 N N . HIS A 1 86 ? 3.160 -20.850 -6.923 1.00 87.75 86 HIS A N 1
ATOM 691 C CA . HIS A 1 86 ? 3.775 -19.823 -7.753 1.00 87.75 86 HIS A CA 1
ATOM 692 C C . HIS A 1 86 ? 3.014 -18.498 -7.592 1.00 87.75 86 HIS A C 1
ATOM 694 O O . HIS A 1 86 ? 2.449 -18.230 -6.533 1.00 87.75 86 HIS A O 1
ATOM 700 N N . TYR A 1 87 ? 3.015 -17.645 -8.613 1.00 87.19 87 TYR A N 1
ATOM 701 C CA . TYR A 1 87 ? 2.330 -16.364 -8.562 1.00 87.19 87 TYR A CA 1
ATOM 702 C C . TYR A 1 87 ? 0.837 -16.533 -8.865 1.00 87.19 87 TYR A C 1
ATOM 704 O O . TYR A 1 87 ? 0.467 -17.037 -9.923 1.00 87.19 87 TYR A O 1
ATOM 712 N N . LEU A 1 88 ? -0.022 -16.088 -7.947 1.00 90.69 88 LEU A N 1
ATOM 713 C CA . LEU A 1 88 ? -1.469 -16.042 -8.147 1.00 90.69 88 LEU A CA 1
ATOM 714 C C . LEU A 1 88 ? -1.874 -14.665 -8.686 1.00 90.69 88 LEU A C 1
ATOM 716 O O . LEU A 1 88 ? -1.704 -13.653 -8.002 1.00 90.69 88 LEU A O 1
ATOM 720 N N . CYS A 1 89 ? -2.435 -14.622 -9.893 1.00 88.75 89 CYS A N 1
ATOM 721 C CA . CYS A 1 89 ? -2.888 -13.383 -10.517 1.00 88.75 89 CYS A CA 1
ATOM 722 C C . CYS A 1 89 ? -4.053 -12.774 -9.711 1.00 88.75 89 CYS A C 1
ATOM 724 O O . CYS A 1 89 ? -5.091 -13.417 -9.562 1.00 88.75 89 CYS A O 1
ATOM 726 N N . PRO A 1 90 ? -3.948 -11.528 -9.213 1.00 83.06 90 PRO A N 1
ATOM 727 C CA . PRO A 1 90 ? -4.938 -10.963 -8.292 1.00 83.06 90 PRO A CA 1
ATOM 728 C C . PRO A 1 90 ? -6.300 -10.690 -8.941 1.00 83.06 90 PRO A C 1
ATOM 730 O O . PRO A 1 90 ? -7.302 -10.585 -8.239 1.00 83.06 90 PRO A O 1
ATOM 733 N N . THR A 1 91 ? -6.338 -10.552 -10.267 1.00 82.12 91 THR A N 1
ATOM 734 C CA . THR A 1 91 ? -7.555 -10.203 -11.010 1.00 82.12 91 THR A CA 1
ATOM 735 C C . THR A 1 91 ? -8.238 -11.426 -11.611 1.00 82.12 91 THR A C 1
ATOM 737 O O . THR A 1 91 ? -9.461 -11.508 -11.578 1.00 82.12 91 THR A O 1
ATOM 740 N N . THR A 1 92 ? -7.468 -12.375 -12.148 1.00 85.06 92 THR A N 1
ATOM 741 C CA . THR A 1 92 ? -8.010 -13.560 -12.833 1.00 85.06 92 THR A CA 1
ATOM 742 C C . THR A 1 92 ? -7.986 -14.824 -11.975 1.00 85.06 92 THR A C 1
ATOM 744 O O . THR A 1 92 ? -8.664 -15.789 -12.307 1.00 85.06 92 THR A O 1
ATOM 747 N N . LEU A 1 93 ? -7.254 -14.810 -10.853 1.00 86.69 93 LEU A N 1
ATOM 748 C CA . LEU A 1 93 ? -7.017 -15.962 -9.973 1.00 86.69 93 LEU A CA 1
ATOM 749 C C . LEU A 1 93 ? -6.287 -17.132 -10.659 1.00 86.69 93 LEU A C 1
ATOM 751 O O . LEU A 1 93 ? -6.327 -18.262 -10.176 1.00 86.69 93 LEU A O 1
ATOM 755 N N . ASP A 1 94 ? -5.571 -16.860 -11.752 1.00 88.00 94 ASP A N 1
ATOM 756 C CA . ASP A 1 94 ? -4.728 -17.851 -12.418 1.00 88.00 94 ASP A CA 1
ATOM 757 C C . ASP A 1 94 ? -3.405 -18.061 -11.677 1.00 88.00 94 ASP A C 1
ATOM 759 O O . ASP A 1 94 ? -2.745 -17.108 -11.259 1.00 88.00 94 ASP A O 1
ATOM 763 N N . CYS A 1 95 ? -2.988 -19.321 -11.551 1.00 91.38 95 CYS A N 1
ATOM 764 C CA . CYS A 1 95 ? -1.687 -19.685 -10.998 1.00 91.38 95 CYS A CA 1
ATOM 765 C C . CYS A 1 95 ? -0.644 -19.747 -12.120 1.00 91.38 95 CYS A C 1
ATOM 767 O O . CYS A 1 95 ? -0.639 -20.676 -12.932 1.00 91.38 95 CYS A O 1
ATOM 769 N N . VAL A 1 96 ? 0.248 -18.762 -12.164 1.00 91.81 96 VAL A N 1
ATOM 770 C CA . VAL A 1 96 ? 1.270 -18.605 -13.205 1.00 91.81 96 VAL A CA 1
ATOM 771 C C . VAL A 1 96 ? 2.673 -18.579 -12.603 1.00 91.81 96 VAL A C 1
ATOM 773 O O . VAL A 1 96 ? 2.853 -18.410 -11.400 1.00 91.81 96 VAL A O 1
ATOM 776 N N . ARG A 1 97 ? 3.706 -18.756 -13.433 1.00 89.88 97 ARG A N 1
ATOM 777 C CA . ARG A 1 97 ? 5.096 -18.791 -12.948 1.00 89.88 97 ARG A CA 1
ATOM 778 C C . ARG A 1 97 ? 5.593 -17.423 -12.501 1.00 89.88 97 ARG A C 1
ATOM 780 O O . ARG A 1 97 ? 6.270 -17.344 -11.479 1.00 89.88 97 ARG A O 1
ATOM 787 N N . ARG A 1 98 ? 5.277 -16.377 -13.265 1.00 86.62 98 ARG A N 1
ATOM 788 C CA . ARG A 1 98 ? 5.718 -15.001 -13.012 1.00 86.62 98 ARG A CA 1
ATOM 789 C C . ARG A 1 98 ? 4.564 -14.019 -13.224 1.00 86.62 98 ARG A C 1
ATOM 791 O O . ARG A 1 98 ? 3.666 -14.314 -14.011 1.00 86.62 98 ARG A O 1
ATOM 798 N N . PRO A 1 99 ? 4.604 -12.825 -12.611 1.00 86.38 99 PRO A N 1
ATOM 799 C CA . PRO A 1 99 ? 3.580 -11.796 -12.808 1.00 86.38 99 PRO A CA 1
ATOM 800 C C . PRO A 1 99 ? 3.373 -11.417 -14.281 1.00 86.38 99 PRO A C 1
ATOM 802 O O . PRO A 1 99 ? 2.239 -11.235 -14.727 1.00 86.38 99 PRO A O 1
ATOM 805 N N . VAL A 1 100 ? 4.456 -11.393 -15.069 1.00 86.12 100 VAL A N 1
ATOM 806 C CA . VAL A 1 100 ? 4.405 -11.129 -16.514 1.00 86.12 100 VAL A CA 1
ATOM 807 C C . VAL A 1 100 ? 3.665 -12.203 -17.303 1.00 86.12 100 VAL A C 1
ATOM 809 O O . VAL A 1 100 ? 3.394 -11.995 -18.476 1.00 86.12 100 VAL A O 1
ATOM 812 N N . ASP A 1 101 ? 3.295 -13.335 -16.710 1.00 89.81 101 ASP A N 1
ATOM 813 C CA . ASP A 1 101 ? 2.555 -14.403 -17.382 1.00 89.81 101 ASP A CA 1
ATOM 814 C C . ASP A 1 101 ? 1.031 -14.280 -17.157 1.00 89.81 101 ASP A C 1
ATOM 816 O O . ASP A 1 101 ? 0.266 -14.974 -17.822 1.00 89.81 101 ASP A O 1
ATOM 820 N N . CYS A 1 102 ? 0.560 -13.354 -16.308 1.00 90.31 102 CYS A N 1
ATOM 821 C CA . CYS A 1 102 ? -0.874 -13.189 -16.040 1.00 90.31 102 CYS A CA 1
ATOM 822 C C . CYS A 1 102 ? -1.674 -12.783 -17.291 1.00 90.31 102 CYS A C 1
ATOM 824 O O . CYS A 1 102 ? -1.244 -11.875 -18.018 1.00 90.31 102 CYS A O 1
ATOM 826 N N . PRO A 1 103 ? -2.828 -13.417 -17.564 1.00 91.81 103 PRO A N 1
ATOM 827 C CA . PRO A 1 103 ? -3.701 -13.006 -18.654 1.00 91.81 103 PRO A CA 1
ATOM 828 C C . PRO A 1 103 ? -4.453 -11.716 -18.304 1.00 91.81 103 PRO A C 1
ATOM 830 O O . PRO A 1 103 ? -4.651 -11.382 -17.135 1.00 91.81 103 PRO A O 1
ATOM 833 N N . CYS A 1 104 ? -4.879 -10.985 -19.334 1.00 91.56 104 CYS A N 1
ATOM 834 C CA . CYS A 1 104 ? -5.796 -9.868 -19.147 1.00 91.56 104 CYS A CA 1
ATOM 835 C C . CYS A 1 104 ? -7.201 -10.391 -18.797 1.00 91.56 104 CYS A C 1
ATOM 837 O O . CYS A 1 104 ? -7.591 -11.452 -19.288 1.00 91.56 104 CYS A O 1
ATOM 839 N N . PRO A 1 105 ? -7.953 -9.680 -17.937 1.00 90.50 105 PRO A N 1
ATOM 840 C CA . PRO A 1 105 ? -9.256 -10.143 -17.461 1.00 90.50 105 PRO A CA 1
ATOM 841 C C . PRO A 1 105 ? -10.321 -10.164 -18.561 1.00 90.50 105 PRO A C 1
ATOM 843 O O . PRO A 1 105 ? -11.200 -11.022 -18.539 1.00 90.50 105 PRO A O 1
ATOM 846 N N . ASP A 1 106 ? -10.245 -9.232 -19.514 1.00 89.31 106 ASP A N 1
ATOM 847 C CA . ASP A 1 106 ? -11.101 -9.215 -20.695 1.00 89.31 106 ASP A CA 1
ATOM 848 C C . ASP A 1 106 ? -10.352 -9.817 -21.890 1.00 89.31 106 ASP A C 1
ATOM 850 O O . ASP A 1 106 ? -9.176 -9.535 -22.122 1.00 89.31 106 ASP A O 1
ATOM 854 N N . ILE A 1 107 ? -11.047 -10.638 -22.675 1.00 86.44 107 ILE A N 1
ATOM 855 C CA . ILE A 1 107 ? -10.494 -11.277 -23.873 1.00 86.44 107 ILE A CA 1
ATOM 856 C C . ILE A 1 107 ? -10.239 -10.282 -25.011 1.00 86.44 107 ILE A C 1
ATOM 858 O O . ILE A 1 107 ? -9.483 -10.577 -25.936 1.00 86.44 107 ILE A O 1
ATOM 862 N N . GLN A 1 108 ? -10.900 -9.125 -24.974 1.00 88.12 108 GLN A N 1
ATOM 863 C CA . GLN A 1 108 ? -10.692 -8.055 -25.944 1.00 88.12 108 GLN A CA 1
ATOM 864 C C . GLN A 1 108 ? -9.487 -7.179 -25.601 1.00 88.12 108 GLN A C 1
ATOM 866 O O . GLN A 1 108 ? -9.070 -6.387 -26.447 1.00 88.12 108 GLN A O 1
ATOM 871 N N . ASP A 1 109 ? -8.939 -7.312 -24.392 1.00 89.81 109 ASP A N 1
ATOM 872 C CA . ASP A 1 109 ? -7.780 -6.544 -23.974 1.00 89.81 109 ASP A CA 1
ATOM 873 C C . ASP A 1 109 ? -6.489 -7.180 -24.492 1.00 89.81 109 ASP A C 1
ATOM 875 O O . ASP A 1 109 ? -6.250 -8.387 -24.412 1.00 89.81 109 ASP A O 1
ATOM 879 N N . VAL A 1 110 ? -5.617 -6.325 -25.006 1.00 88.56 110 VAL A N 1
ATOM 880 C CA . VAL A 1 110 ? -4.244 -6.650 -25.348 1.00 88.56 110 VAL A CA 1
ATOM 881 C C . VAL A 1 110 ? -3.331 -6.381 -24.156 1.00 88.56 110 VAL A C 1
ATOM 883 O O . VAL A 1 110 ? -3.509 -5.438 -23.384 1.00 88.56 110 VAL A O 1
ATOM 886 N N . LYS A 1 111 ? -2.316 -7.228 -24.017 1.00 88.06 111 LYS A N 1
ATOM 887 C CA . LYS A 1 111 ? -1.315 -7.144 -22.958 1.00 88.06 111 LYS A CA 1
ATOM 888 C C . LYS A 1 111 ? -0.119 -6.317 -23.417 1.00 88.06 111 LYS A C 1
ATOM 890 O O . LYS A 1 111 ? 0.621 -6.738 -24.305 1.00 88.06 111 LYS A O 1
ATOM 895 N N . CYS A 1 112 ? 0.100 -5.179 -22.775 1.00 88.50 112 CYS A N 1
ATOM 896 C CA . CYS A 1 112 ? 1.249 -4.313 -22.995 1.00 88.50 112 CYS A CA 1
ATOM 897 C C . CYS A 1 112 ? 2.319 -4.602 -21.934 1.00 88.50 112 CYS A C 1
ATOM 899 O O . CYS A 1 112 ? 2.075 -4.436 -20.738 1.00 88.50 112 CYS A O 1
ATOM 901 N N . ILE A 1 113 ? 3.507 -5.021 -22.366 1.00 86.56 113 ILE A N 1
ATOM 902 C CA . ILE A 1 113 ? 4.676 -5.158 -21.491 1.00 86.56 113 ILE A CA 1
ATOM 903 C C . ILE A 1 113 ? 5.433 -3.836 -21.554 1.00 86.56 113 ILE A C 1
ATOM 905 O O . ILE A 1 113 ? 5.916 -3.463 -22.621 1.00 86.56 113 ILE A O 1
ATOM 909 N N . ILE A 1 114 ? 5.504 -3.118 -20.435 1.00 84.62 114 ILE A N 1
ATOM 910 C CA . ILE A 1 114 ? 6.219 -1.848 -20.336 1.00 84.62 114 ILE A CA 1
ATOM 911 C C . ILE A 1 114 ? 7.626 -2.147 -19.809 1.00 84.62 114 ILE A C 1
ATOM 913 O O . ILE A 1 114 ? 7.765 -2.442 -18.620 1.00 84.62 114 ILE A O 1
ATOM 917 N N . PRO A 1 115 ? 8.664 -2.113 -20.665 1.00 73.12 115 PRO A N 1
ATOM 918 C CA . PRO A 1 115 ? 10.023 -2.366 -20.222 1.00 73.12 115 PRO A CA 1
ATOM 919 C C . PRO A 1 115 ? 10.499 -1.214 -19.335 1.00 73.12 115 PRO A C 1
ATOM 921 O O . PRO A 1 115 ? 10.426 -0.040 -19.711 1.00 73.12 115 PRO A O 1
ATOM 924 N N . ASP A 1 116 ? 11.015 -1.545 -18.158 1.00 74.38 116 ASP A N 1
ATOM 925 C CA . ASP A 1 116 ? 11.796 -0.599 -17.375 1.00 74.38 116 ASP A CA 1
ATOM 926 C C . ASP A 1 116 ? 13.166 -0.396 -18.039 1.00 74.38 116 ASP A C 1
ATOM 928 O O . ASP A 1 116 ? 13.701 -1.298 -18.674 1.00 74.38 116 ASP A O 1
ATOM 932 N N . MET A 1 117 ? 13.737 0.808 -17.925 1.00 64.44 117 MET A N 1
ATOM 933 C CA . MET A 1 117 ? 14.937 1.220 -18.680 1.00 64.44 117 MET A CA 1
ATOM 934 C C . MET A 1 117 ? 16.184 0.349 -18.433 1.00 64.44 117 MET A C 1
ATOM 936 O O . MET A 1 117 ? 17.139 0.460 -19.192 1.00 64.44 117 MET A O 1
ATOM 940 N N . GLU A 1 118 ? 16.172 -0.498 -17.401 1.00 65.75 118 GLU A N 1
ATOM 941 C CA . GLU A 1 118 ? 17.299 -1.344 -16.987 1.00 65.75 118 GLU A CA 1
ATOM 942 C C . GLU A 1 118 ? 16.848 -2.694 -16.379 1.00 65.75 118 GLU A C 1
ATOM 944 O O . GLU A 1 118 ? 17.633 -3.370 -15.721 1.00 65.75 118 GLU A O 1
ATOM 949 N N . GLY A 1 119 ? 15.573 -3.075 -16.541 1.00 61.19 119 GLY A N 1
ATOM 950 C CA . GLY A 1 119 ? 15.008 -4.298 -15.954 1.00 61.19 119 GLY A CA 1
ATOM 951 C C . GLY A 1 119 ? 14.860 -5.430 -16.970 1.00 61.19 119 GLY A C 1
ATOM 952 O O . GLY A 1 119 ? 14.547 -5.183 -18.137 1.00 61.19 119 GLY A O 1
ATOM 953 N N . ASP A 1 120 ? 15.047 -6.674 -16.528 1.00 65.06 120 ASP A N 1
ATOM 954 C CA . ASP A 1 120 ? 14.700 -7.853 -17.320 1.00 65.06 120 ASP A CA 1
ATOM 955 C C . ASP A 1 120 ? 13.185 -7.889 -17.597 1.00 65.06 120 ASP A C 1
ATOM 957 O O . ASP A 1 120 ? 12.366 -7.445 -16.791 1.00 65.06 120 ASP A O 1
ATOM 961 N N . VAL A 1 121 ? 12.787 -8.459 -18.742 1.00 68.75 121 VAL A N 1
ATOM 962 C CA . VAL A 1 121 ? 11.374 -8.572 -19.181 1.00 68.75 121 VAL A CA 1
ATOM 963 C C . VAL A 1 121 ? 10.495 -9.290 -18.141 1.00 68.75 121 VAL A C 1
ATOM 965 O O . VAL A 1 121 ? 9.273 -9.168 -18.152 1.00 68.75 121 VAL A O 1
ATOM 968 N N . GLU A 1 122 ? 11.119 -10.042 -17.238 1.00 66.88 122 GLU A N 1
ATOM 969 C CA . GLU A 1 122 ? 10.476 -10.832 -16.192 1.00 66.88 122 GLU A CA 1
ATOM 970 C C . GLU A 1 122 ? 9.844 -9.980 -15.079 1.00 66.88 122 GLU A C 1
ATOM 972 O O . GLU A 1 122 ? 8.812 -10.387 -14.541 1.00 66.88 122 GLU A O 1
ATOM 977 N N . ASP A 1 123 ? 10.402 -8.794 -14.809 1.00 69.38 123 ASP A N 1
ATOM 978 C CA . ASP A 1 123 ? 9.918 -7.833 -13.801 1.00 69.38 123 ASP A CA 1
ATOM 979 C C . ASP A 1 123 ? 9.224 -6.612 -14.430 1.00 69.38 123 ASP A C 1
ATOM 981 O O . ASP A 1 123 ? 8.894 -5.638 -13.750 1.00 69.38 123 ASP A O 1
ATOM 985 N N . ALA A 1 124 ? 8.990 -6.652 -15.742 1.00 75.00 124 ALA A N 1
ATOM 986 C CA . ALA A 1 124 ? 8.362 -5.560 -16.463 1.00 75.00 124 ALA A CA 1
ATOM 987 C C . ALA A 1 124 ? 6.926 -5.308 -15.977 1.00 75.00 124 ALA A C 1
ATOM 989 O O . ALA A 1 124 ? 6.144 -6.226 -15.708 1.00 75.00 124 ALA A O 1
ATOM 990 N N . THR A 1 125 ? 6.545 -4.032 -15.936 1.00 82.50 125 THR A N 1
ATOM 991 C CA . THR A 1 125 ? 5.174 -3.646 -15.598 1.00 82.50 125 THR A CA 1
ATOM 992 C C . THR A 1 125 ? 4.225 -4.071 -16.721 1.00 82.50 125 THR A C 1
ATOM 994 O O . THR A 1 125 ? 4.405 -3.687 -17.876 1.00 82.50 125 THR A O 1
ATOM 997 N N . VAL A 1 126 ? 3.183 -4.835 -16.389 1.00 85.25 126 VAL A N 1
ATOM 998 C CA . VAL A 1 126 ? 2.154 -5.266 -17.346 1.00 85.25 126 VAL A CA 1
ATOM 999 C C . VAL A 1 126 ? 0.910 -4.395 -17.226 1.00 85.25 126 VAL A C 1
ATOM 1001 O O . VAL A 1 126 ? 0.383 -4.198 -16.132 1.00 85.25 126 VAL A O 1
ATOM 1004 N N . VAL A 1 127 ? 0.411 -3.917 -18.365 1.00 88.19 127 VAL A N 1
ATOM 1005 C CA . VAL A 1 127 ? -0.837 -3.150 -18.460 1.00 88.19 127 VAL A CA 1
ATOM 1006 C C . VAL A 1 127 ? -1.742 -3.782 -19.514 1.00 88.19 127 VAL A C 1
ATOM 1008 O O . VAL A 1 127 ? -1.282 -4.121 -20.599 1.00 88.19 127 VAL A O 1
ATOM 1011 N N . CYS A 1 128 ? -3.027 -3.933 -19.201 1.00 90.06 128 CYS A N 1
ATOM 1012 C CA . CYS A 1 128 ? -4.043 -4.392 -20.147 1.00 90.06 128 CYS A CA 1
ATOM 1013 C C . CYS A 1 128 ? -4.780 -3.188 -20.742 1.00 90.06 128 CYS A C 1
ATOM 1015 O O . CYS A 1 128 ? -5.237 -2.319 -19.995 1.00 90.06 128 CYS A O 1
ATOM 1017 N N . THR A 1 129 ? -4.879 -3.125 -22.070 1.00 90.56 129 THR A N 1
ATOM 1018 C CA . THR A 1 129 ? -5.588 -2.060 -22.800 1.00 90.56 129 THR A CA 1
ATOM 1019 C C . THR A 1 129 ? -6.447 -2.656 -23.903 1.00 90.56 129 THR A C 1
ATOM 1021 O O . THR A 1 129 ? -6.133 -3.717 -24.423 1.00 90.56 129 THR A O 1
ATOM 1024 N N . ARG A 1 130 ? -7.512 -1.976 -24.327 1.00 87.94 130 ARG A N 1
ATOM 1025 C CA . ARG A 1 130 ? -8.430 -2.526 -25.338 1.00 87.94 130 ARG A CA 1
ATOM 1026 C C . ARG A 1 130 ? -7.922 -2.369 -26.775 1.00 87.94 130 ARG A C 1
ATOM 1028 O O . ARG A 1 130 ? -8.298 -3.139 -27.655 1.00 87.94 130 ARG A O 1
ATOM 1035 N N . GLY A 1 131 ? -7.090 -1.364 -27.040 1.00 79.81 131 GLY A N 1
ATOM 1036 C CA . GLY A 1 131 ? -6.516 -1.096 -28.354 1.00 79.81 131 GLY A CA 1
ATOM 1037 C C . GLY A 1 131 ? -5.041 -1.482 -28.450 1.00 79.81 131 GLY A C 1
ATOM 1038 O O . GLY A 1 131 ? -4.249 -1.210 -27.551 1.00 79.81 131 GLY A O 1
ATOM 1039 N N . GLN A 1 132 ? -4.642 -2.043 -29.595 1.00 70.00 132 GLN A N 1
ATOM 1040 C CA . GLN A 1 132 ? -3.234 -2.336 -29.907 1.00 70.00 132 GLN A CA 1
ATOM 1041 C C . GLN A 1 132 ? -2.365 -1.067 -29.984 1.00 70.00 132 GLN A C 1
ATOM 1043 O O . GLN A 1 132 ? -1.181 -1.104 -29.657 1.00 70.00 132 GLN A O 1
ATOM 1048 N N . ASN A 1 133 ? -2.960 0.066 -30.369 1.00 80.00 133 ASN A N 1
ATOM 1049 C CA . ASN A 1 133 ? -2.273 1.358 -30.419 1.00 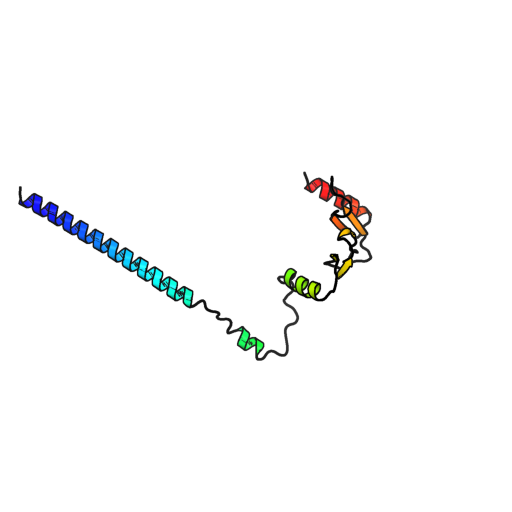80.00 133 ASN A CA 1
ATOM 1050 C C . ASN A 1 133 ? -2.133 2.011 -29.033 1.00 80.00 133 ASN A C 1
ATOM 1052 O O . ASN A 1 133 ? -1.266 2.867 -28.852 1.00 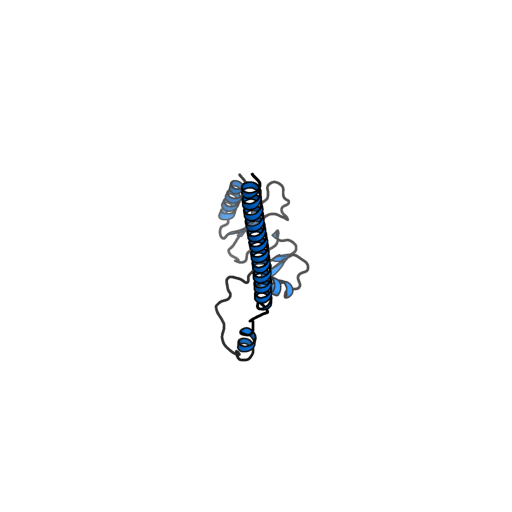80.00 133 ASN A O 1
ATOM 1056 N N . ASP A 1 134 ? -2.931 1.581 -28.053 1.00 84.31 134 ASP A N 1
ATOM 1057 C CA . ASP A 1 134 ? -2.953 2.162 -26.708 1.00 84.31 134 ASP A CA 1
ATOM 1058 C C . ASP A 1 134 ? -1.684 1.788 -25.930 1.00 84.31 134 ASP A C 1
ATOM 1060 O O . ASP A 1 134 ? -1.206 2.575 -25.116 1.00 84.31 134 ASP A O 1
ATOM 1064 N N . CYS A 1 135 ? -1.063 0.639 -26.231 1.00 86.88 135 CYS A N 1
ATOM 1065 C CA . CYS A 1 135 ? 0.205 0.241 -25.613 1.00 86.88 135 CYS A CA 1
ATOM 1066 C C . CYS A 1 135 ? 1.311 1.286 -25.825 1.00 86.88 135 CYS A C 1
ATOM 1068 O O . CYS A 1 135 ? 2.074 1.579 -24.905 1.00 86.88 135 CYS A O 1
ATOM 1070 N N . VAL A 1 136 ? 1.379 1.884 -27.021 1.00 87.19 136 VAL A N 1
ATOM 1071 C CA . VAL A 1 136 ? 2.378 2.913 -27.358 1.00 87.19 136 VAL A CA 1
ATOM 1072 C C . VAL A 1 136 ? 2.108 4.204 -26.587 1.00 87.19 136 VAL A C 1
ATOM 1074 O O . VAL A 1 136 ? 3.040 4.901 -26.183 1.00 87.19 136 VAL A O 1
ATOM 1077 N N . GLU A 1 137 ? 0.837 4.545 -26.387 1.00 86.75 137 GLU A N 1
ATOM 1078 C CA . GLU A 1 137 ? 0.448 5.702 -25.586 1.00 86.75 137 GLU A CA 1
ATOM 1079 C C . GLU A 1 137 ? 0.793 5.489 -24.111 1.00 86.75 137 GLU A C 1
ATOM 1081 O O . GLU A 1 137 ? 1.434 6.348 -23.507 1.00 86.75 137 GLU A O 1
ATOM 1086 N N . VAL A 1 138 ? 0.464 4.321 -23.555 1.00 84.62 138 VAL A N 1
ATOM 1087 C CA . VAL A 1 138 ? 0.818 3.957 -22.179 1.00 84.62 138 VAL A CA 1
ATOM 1088 C C . VAL A 1 138 ? 2.332 3.992 -21.980 1.00 84.62 138 VAL A C 1
ATOM 1090 O O . VAL A 1 138 ? 2.793 4.605 -21.019 1.00 84.62 138 VAL A O 1
ATOM 1093 N N . GLU A 1 139 ? 3.123 3.426 -22.894 1.00 83.75 139 GLU A N 1
ATOM 1094 C CA . GLU A 1 139 ? 4.588 3.468 -22.796 1.00 83.75 139 GLU A CA 1
ATOM 1095 C C . GLU A 1 139 ? 5.115 4.913 -22.779 1.00 83.75 139 GLU A C 1
ATOM 1097 O O . GLU A 1 139 ? 5.942 5.273 -21.934 1.00 83.75 139 GLU A O 1
ATOM 1102 N N . LYS A 1 140 ? 4.596 5.778 -23.662 1.00 84.44 140 LYS A N 1
ATOM 1103 C CA . LYS A 1 140 ? 4.947 7.208 -23.687 1.00 84.44 140 LYS A CA 1
ATOM 1104 C C . LYS A 1 140 ? 4.571 7.909 -22.383 1.00 84.44 140 LYS A C 1
ATOM 1106 O O . LYS A 1 140 ? 5.377 8.670 -21.850 1.00 84.44 140 LYS A O 1
ATOM 1111 N N . LEU A 1 141 ? 3.376 7.654 -21.853 1.00 83.50 141 LEU A N 1
ATOM 1112 C CA . LEU A 1 141 ? 2.912 8.241 -20.593 1.00 83.50 141 LEU A CA 1
ATOM 1113 C C . LEU A 1 141 ? 3.778 7.798 -19.408 1.00 83.50 141 LEU A C 1
ATOM 1115 O O . LEU A 1 141 ? 4.143 8.627 -18.573 1.00 83.50 141 LEU A O 1
ATOM 1119 N N . MET A 1 142 ? 4.145 6.517 -19.349 1.00 78.19 142 MET A N 1
ATOM 1120 C CA . MET A 1 142 ? 4.991 5.979 -18.280 1.00 78.19 142 MET A CA 1
ATOM 1121 C C . MET A 1 142 ? 6.419 6.527 -18.351 1.00 78.19 142 MET A C 1
ATOM 1123 O O . MET A 1 142 ? 6.991 6.874 -17.317 1.00 78.19 142 MET A O 1
ATOM 1127 N N . ARG A 1 143 ? 6.972 6.688 -19.560 1.00 79.44 143 ARG A N 1
ATOM 1128 C CA . ARG A 1 143 ? 8.281 7.323 -19.782 1.00 79.44 143 ARG A CA 1
ATOM 1129 C C . ARG A 1 143 ? 8.280 8.795 -19.361 1.00 79.44 143 ARG A C 1
ATOM 1131 O O . ARG A 1 143 ? 9.213 9.234 -18.697 1.00 79.44 143 ARG A O 1
ATOM 1138 N N . ASN A 1 144 ? 7.223 9.536 -19.691 1.00 79.00 144 ASN A N 1
ATOM 1139 C CA . ASN A 1 144 ? 7.113 10.962 -19.369 1.00 79.00 144 ASN A CA 1
ATOM 1140 C C . ASN A 1 144 ? 6.906 11.234 -17.871 1.00 79.00 144 ASN A C 1
ATOM 1142 O O . ASN A 1 144 ? 7.294 12.296 -17.402 1.00 79.00 144 ASN A O 1
ATOM 1146 N N . ARG A 1 145 ? 6.314 10.300 -17.112 1.00 70.56 145 ARG A N 1
ATOM 1147 C CA . ARG A 1 145 ? 6.116 10.439 -15.655 1.00 70.56 145 ARG A CA 1
ATOM 1148 C C . ARG A 1 145 ? 7.418 10.261 -14.850 1.00 70.56 145 ARG A C 1
ATOM 1150 O O . ARG A 1 145 ? 7.453 10.635 -13.683 1.00 70.56 145 ARG A O 1
ATOM 1157 N N . LYS A 1 146 ? 8.464 9.663 -15.436 1.00 60.81 146 LYS A N 1
ATOM 1158 C CA . LYS A 1 146 ? 9.772 9.463 -14.780 1.00 60.81 146 LYS A CA 1
ATOM 1159 C C . LYS A 1 146 ? 10.728 10.672 -14.903 1.00 60.81 146 LYS A C 1
ATOM 1161 O O . LYS A 1 146 ? 11.825 10.591 -14.357 1.00 60.81 146 LYS A O 1
ATOM 1166 N N . LEU A 1 147 ? 10.338 11.749 -15.599 1.00 47.62 147 LEU A N 1
ATOM 1167 C CA . LEU A 1 147 ? 11.057 13.037 -15.671 1.00 47.62 147 LEU A CA 1
ATOM 1168 C C . LEU A 1 147 ? 10.462 14.046 -14.682 1.00 47.62 147 LEU A C 1
ATOM 1170 O O . LEU A 1 147 ? 11.256 14.828 -14.116 1.00 47.62 147 LEU A O 1
#

Secondary structure (DSSP, 8-state):
-HHHHHHHHHHHHHHHHHHHHHHHHHHHHHHHHHHHHHHHHHT-S---HHHHHHHTT--S---S--SSS-HHHHHHHHHHHS--SSEEPTTT--EESSGGGPPPSSTT-EEEEE--TT--GGGPEEEEESSTTHHHHHHHHHHHHT-

Foldseek 3Di:
DVVVVVVVVVVVVVVVVVVVVVVVVVVVVVVVVVVVVVVVVVVPDDPVVVVVVCVVDDPDDDDDDDDPPCLPVVQVVLVVVDPAPADQASQCRDRDNANLPDDDPDPQWDKAFQDDPPDDSRPTDIDTDNDPVVSVVVNVVVVVVVD

pLDDT: mean 74.23, std 13.57, range [41.09, 91.81]